Protein AF-A0A920PM33-F1 (afdb_monomer_lite)

Radius of gyration: 23.69 Å; chains: 1; bounding box: 38×42×67 Å

Structure (mmCIF, N/CA/C/O backbone):
data_AF-A0A920PM33-F1
#
_entry.id   AF-A0A920PM33-F1
#
loop_
_atom_site.group_PDB
_atom_site.id
_atom_site.type_symbol
_atom_site.label_atom_id
_atom_site.label_alt_id
_atom_site.label_comp_id
_atom_site.label_asym_id
_atom_site.label_entity_id
_atom_site.label_seq_id
_atom_site.pdbx_PDB_ins_code
_atom_site.Cartn_x
_atom_site.Cartn_y
_atom_site.Cartn_z
_atom_site.occupancy
_atom_site.B_iso_or_equiv
_atom_site.auth_seq_id
_atom_site.auth_comp_id
_atom_site.auth_asym_id
_atom_site.auth_atom_id
_atom_site.pdbx_PDB_model_num
ATOM 1 N N . MET A 1 1 ? -5.715 3.031 -33.340 1.00 56.06 1 MET A N 1
ATOM 2 C CA . MET A 1 1 ? -5.256 2.177 -32.230 1.00 56.06 1 MET A CA 1
ATOM 3 C C . MET A 1 1 ? -4.266 1.194 -32.818 1.00 56.06 1 MET A C 1
ATOM 5 O O . MET A 1 1 ? -4.670 0.402 -33.660 1.00 56.06 1 MET A O 1
ATOM 9 N N . SER A 1 2 ? -2.987 1.316 -32.489 1.00 80.19 2 SER A N 1
ATOM 10 C CA . SER A 1 2 ? -1.949 0.372 -32.913 1.00 80.19 2 SER A CA 1
ATOM 11 C C . SER A 1 2 ? -1.400 -0.334 -31.682 1.00 80.19 2 SER A C 1
ATOM 13 O O . SER A 1 2 ? -1.331 0.269 -30.614 1.00 80.19 2 SER A O 1
ATOM 15 N N . ILE A 1 3 ? -1.035 -1.600 -31.843 1.00 89.31 3 ILE A N 1
ATOM 16 C CA . ILE A 1 3 ? -0.413 -2.426 -30.807 1.00 89.31 3 ILE A CA 1
ATOM 17 C C . ILE A 1 3 ? 0.945 -2.910 -31.309 1.00 89.31 3 ILE A C 1
ATOM 19 O O . ILE A 1 3 ? 1.155 -2.998 -32.521 1.00 89.31 3 ILE A O 1
ATOM 23 N N . LEU A 1 4 ? 1.851 -3.216 -30.385 1.00 91.19 4 LEU A N 1
ATOM 24 C CA . LEU A 1 4 ? 3.118 -3.854 -30.717 1.00 91.19 4 LEU A CA 1
ATOM 25 C C . LEU A 1 4 ? 2.872 -5.341 -30.994 1.00 91.19 4 LEU A C 1
ATOM 27 O O . LEU A 1 4 ? 2.429 -6.070 -30.105 1.00 91.19 4 LEU A O 1
ATOM 31 N N . ASP A 1 5 ? 3.144 -5.777 -32.222 1.00 92.31 5 ASP A N 1
ATOM 32 C CA . ASP A 1 5 ? 2.997 -7.180 -32.606 1.00 92.31 5 ASP A CA 1
ATOM 33 C C . ASP A 1 5 ? 4.015 -8.046 -31.848 1.00 92.31 5 ASP A C 1
ATOM 35 O O . ASP A 1 5 ? 5.209 -7.749 -31.840 1.00 92.31 5 ASP A O 1
ATOM 39 N N . GLY A 1 6 ? 3.532 -9.072 -31.143 1.00 92.56 6 GLY A N 1
ATOM 40 C CA . GLY A 1 6 ? 4.355 -9.926 -30.277 1.00 92.56 6 GLY A CA 1
ATOM 41 C C . GLY A 1 6 ? 4.840 -9.290 -28.961 1.00 92.56 6 GLY A C 1
ATOM 42 O O . GLY A 1 6 ? 5.553 -9.944 -28.200 1.00 92.56 6 GLY A O 1
ATOM 43 N N . GLY A 1 7 ? 4.439 -8.051 -28.655 1.00 93.88 7 GLY A N 1
ATOM 44 C CA . GLY A 1 7 ? 4.713 -7.399 -27.371 1.00 93.88 7 GLY A CA 1
ATOM 45 C C . GLY A 1 7 ? 6.203 -7.255 -27.028 1.00 93.88 7 GLY A C 1
ATOM 46 O O . GLY A 1 7 ? 7.066 -7.184 -27.904 1.00 93.88 7 GLY A O 1
ATOM 47 N N . ILE A 1 8 ? 6.506 -7.192 -25.727 1.00 93.12 8 ILE A N 1
ATOM 48 C CA . ILE A 1 8 ? 7.878 -6.967 -25.243 1.00 93.12 8 ILE A CA 1
ATOM 49 C C . ILE A 1 8 ? 8.815 -8.141 -25.560 1.00 93.12 8 ILE A C 1
ATOM 51 O O . ILE A 1 8 ? 10.008 -7.942 -25.764 1.00 93.12 8 ILE A O 1
ATOM 55 N N . GLU A 1 9 ? 8.283 -9.360 -25.678 1.00 94.69 9 GLU A N 1
ATOM 56 C CA . GLU A 1 9 ? 9.076 -10.542 -26.029 1.00 94.69 9 GLU A CA 1
ATOM 57 C C . GLU A 1 9 ? 9.636 -10.442 -27.453 1.00 94.69 9 GLU A C 1
ATOM 59 O O . GLU A 1 9 ? 10.819 -10.712 -27.668 1.00 94.69 9 GLU A O 1
ATOM 64 N N . ALA A 1 10 ? 8.826 -9.996 -28.421 1.00 95.31 10 ALA A N 1
ATOM 65 C CA . ALA A 1 10 ? 9.285 -9.776 -29.793 1.00 95.31 10 ALA A CA 1
ATOM 66 C C . ALA A 1 10 ? 10.309 -8.633 -29.888 1.00 95.31 10 ALA A C 1
ATOM 68 O O . ALA A 1 10 ? 11.265 -8.729 -30.657 1.00 95.31 10 ALA A O 1
ATOM 69 N N . TRP A 1 11 ? 10.148 -7.585 -29.075 1.00 95.00 11 TRP A N 1
ATOM 70 C CA . TRP A 1 11 ? 11.105 -6.479 -28.974 1.00 95.00 11 TRP A CA 1
ATOM 71 C C . TRP A 1 11 ? 12.484 -6.954 -28.498 1.00 95.00 11 TRP A C 1
ATOM 73 O O . TRP A 1 11 ? 13.497 -6.676 -29.141 1.00 95.00 11 TRP A O 1
ATOM 83 N N . ILE A 1 12 ? 12.511 -7.745 -27.422 1.00 95.31 12 ILE A N 1
ATOM 84 C CA . ILE A 1 12 ? 13.738 -8.353 -26.890 1.00 95.31 12 ILE A CA 1
ATOM 85 C C . ILE A 1 12 ? 14.341 -9.324 -27.910 1.00 95.31 12 ILE A C 1
ATOM 87 O O . ILE A 1 12 ? 15.545 -9.299 -28.156 1.00 95.31 12 ILE A O 1
ATOM 91 N N . GLY A 1 13 ? 13.513 -10.157 -28.547 1.00 95.06 13 GLY A N 1
ATOM 92 C CA . GLY A 1 13 ? 13.954 -11.105 -29.574 1.00 95.06 13 GLY A CA 1
ATOM 93 C C . GLY A 1 13 ? 14.571 -10.436 -30.807 1.00 95.06 13 GLY A C 1
ATOM 94 O O . GLY A 1 13 ? 15.442 -11.022 -31.448 1.00 95.06 13 GLY A O 1
ATOM 95 N N . ALA A 1 14 ? 14.167 -9.202 -31.113 1.00 95.44 14 ALA A N 1
ATOM 96 C CA . ALA A 1 14 ? 14.750 -8.380 -32.171 1.00 95.44 14 ALA A CA 1
ATOM 97 C C . ALA A 1 14 ? 16.069 -7.688 -31.765 1.00 95.44 14 ALA A C 1
ATOM 99 O O . ALA A 1 14 ? 16.718 -7.080 -32.617 1.00 95.44 14 ALA A O 1
ATOM 100 N N . GLY A 1 15 ? 16.494 -7.811 -30.502 1.00 95.44 15 GLY A N 1
ATOM 101 C CA . GLY A 1 15 ? 17.758 -7.268 -29.999 1.00 95.44 15 GLY A CA 1
ATOM 102 C C . GLY A 1 15 ? 17.719 -5.776 -29.674 1.00 95.44 15 GLY A C 1
ATOM 103 O O . GLY A 1 15 ? 18.769 -5.140 -29.658 1.00 95.44 15 GLY A O 1
ATOM 104 N N . TYR A 1 16 ? 16.531 -5.211 -29.455 1.00 94.38 16 TYR A N 1
ATOM 105 C CA . TYR A 1 16 ? 16.389 -3.823 -29.030 1.00 94.38 16 TYR A CA 1
ATOM 106 C C . TYR A 1 16 ? 16.656 -3.655 -27.530 1.00 94.38 16 TYR A C 1
ATOM 108 O O . TYR A 1 16 ? 16.435 -4.571 -26.736 1.00 94.38 16 TYR A O 1
ATOM 116 N N . ASP A 1 17 ? 17.101 -2.457 -27.152 1.00 92.88 17 ASP A N 1
ATOM 117 C CA . ASP A 1 17 ? 17.435 -2.130 -25.768 1.00 92.88 17 ASP A CA 1
ATOM 118 C C . ASP A 1 17 ? 16.188 -2.049 -24.873 1.00 92.88 17 ASP A C 1
ATOM 120 O O . ASP A 1 17 ? 15.080 -1.723 -25.319 1.00 92.88 17 ASP A O 1
ATOM 124 N N . LEU A 1 18 ? 16.403 -2.338 -23.588 1.00 90.25 18 LEU A N 1
ATOM 125 C CA . LEU A 1 18 ? 15.445 -2.138 -22.508 1.00 90.25 18 LEU A CA 1
ATOM 126 C C . LEU A 1 18 ? 16.021 -1.163 -21.487 1.00 90.25 18 LEU A C 1
ATOM 128 O O . LEU A 1 18 ? 17.207 -1.214 -21.162 1.00 90.25 18 LEU A O 1
ATOM 132 N N . GLU A 1 19 ? 15.147 -0.337 -20.929 1.00 86.38 19 GLU A N 1
ATOM 133 C CA . GLU A 1 19 ? 15.434 0.451 -19.738 1.00 86.38 19 GLU A CA 1
ATOM 134 C C . GLU A 1 19 ? 14.913 -0.283 -18.495 1.00 86.38 19 GLU A C 1
ATOM 136 O O . GLU A 1 19 ? 13.978 -1.082 -18.569 1.00 86.38 19 GLU A O 1
ATOM 141 N N . SER A 1 20 ? 15.570 -0.092 -17.354 1.00 82.75 20 SER A N 1
ATOM 142 C CA . SER A 1 20 ? 15.233 -0.756 -16.092 1.00 82.75 20 SER A CA 1
ATOM 143 C C . SER A 1 20 ? 15.207 0.250 -14.954 1.00 82.75 20 SER A C 1
ATOM 145 O O . SER A 1 20 ? 16.013 1.176 -14.928 1.00 82.75 20 SER A O 1
ATOM 147 N N . GLY A 1 21 ? 14.350 -0.011 -13.971 1.00 74.44 21 GLY A N 1
ATOM 148 C CA . GLY A 1 21 ? 14.128 0.874 -12.832 1.00 74.44 21 GLY A CA 1
ATOM 149 C C . GLY A 1 21 ? 12.873 1.722 -13.003 1.00 74.44 21 GLY A C 1
ATOM 150 O O . GLY A 1 21 ? 12.279 1.771 -14.079 1.00 74.44 21 GLY A O 1
ATOM 151 N N . ASP A 1 22 ? 12.472 2.360 -11.909 1.00 70.31 22 ASP A N 1
ATOM 152 C CA . ASP A 1 22 ? 11.318 3.249 -11.894 1.00 70.31 22 ASP A CA 1
ATOM 153 C C . ASP A 1 22 ? 11.730 4.595 -12.503 1.00 70.31 22 ASP A C 1
ATOM 155 O O . ASP A 1 22 ? 12.374 5.416 -11.845 1.00 70.31 22 ASP A O 1
ATOM 159 N N . ASP A 1 23 ? 11.406 4.811 -13.779 1.00 70.19 23 ASP A N 1
ATOM 160 C CA . ASP A 1 23 ? 11.530 6.128 -14.403 1.00 70.19 23 ASP A CA 1
ATOM 161 C C . ASP A 1 23 ? 10.245 6.932 -14.138 1.00 70.19 23 ASP A C 1
ATOM 163 O O . ASP A 1 23 ? 9.188 6.594 -14.677 1.00 70.19 23 ASP A O 1
ATOM 167 N N . PRO A 1 24 ? 10.303 8.024 -13.353 1.00 62.53 24 PRO A N 1
ATOM 168 C CA . PRO A 1 24 ? 9.144 8.879 -13.102 1.00 62.53 24 PRO A CA 1
ATOM 169 C C . PRO A 1 24 ? 8.606 9.569 -14.369 1.00 62.53 24 PRO A C 1
ATOM 171 O O . PRO A 1 24 ? 7.535 10.172 -14.322 1.00 62.53 24 PRO A O 1
ATOM 174 N N . ASN A 1 25 ? 9.325 9.504 -15.496 1.00 68.38 25 ASN A N 1
ATOM 175 C CA . ASN A 1 25 ? 8.881 9.996 -16.800 1.00 68.38 25 ASN A CA 1
ATOM 176 C C . ASN A 1 25 ? 8.284 8.894 -17.696 1.00 68.38 25 ASN A C 1
ATOM 178 O O . ASN A 1 25 ? 7.692 9.225 -18.727 1.00 68.38 25 ASN A O 1
ATOM 182 N N . ALA A 1 26 ? 8.400 7.613 -17.323 1.00 67.88 26 ALA A N 1
ATOM 183 C CA . ALA A 1 26 ? 7.900 6.482 -18.110 1.00 67.88 26 ALA A CA 1
ATOM 184 C C . ALA A 1 26 ? 6.392 6.219 -17.929 1.00 67.88 26 ALA A C 1
ATOM 186 O O . ALA A 1 26 ? 5.824 5.383 -18.635 1.00 67.88 26 ALA A O 1
ATOM 187 N N . GLY A 1 27 ? 5.723 6.949 -17.033 1.00 65.38 27 GLY A N 1
ATOM 188 C CA . GLY A 1 27 ? 4.282 6.858 -16.812 1.00 65.38 27 GLY A CA 1
ATOM 189 C C . GLY A 1 27 ? 3.877 7.193 -15.380 1.00 65.38 27 GLY A C 1
ATOM 190 O O . GLY A 1 27 ? 4.696 7.632 -14.575 1.00 65.38 27 GLY A O 1
ATOM 191 N N . GLU A 1 28 ? 2.594 6.996 -15.072 1.00 59.66 28 GLU A N 1
ATOM 192 C CA . GLU A 1 28 ? 2.116 7.037 -13.688 1.00 59.66 28 GLU A CA 1
ATOM 193 C C . GLU A 1 28 ? 2.772 5.913 -12.878 1.00 59.66 28 GLU A C 1
ATOM 195 O O . GLU A 1 28 ? 2.945 4.793 -13.362 1.00 59.66 28 GLU A O 1
ATOM 200 N N . LEU A 1 29 ? 3.146 6.236 -11.637 1.00 63.34 29 LEU A N 1
ATOM 201 C CA . LEU A 1 29 ? 3.628 5.257 -10.668 1.00 63.34 29 LEU A CA 1
ATOM 202 C C . LEU A 1 29 ? 2.589 4.138 -10.499 1.00 63.34 29 LEU A C 1
ATOM 204 O O . LEU A 1 29 ? 1.391 4.374 -10.635 1.00 63.34 29 LEU A O 1
ATOM 208 N N . SER A 1 30 ? 3.051 2.928 -10.187 1.00 67.25 30 SER A N 1
ATOM 209 C CA . SER A 1 30 ? 2.212 1.731 -10.069 1.00 67.25 30 SER A CA 1
ATOM 210 C C . SER A 1 30 ? 1.094 1.911 -9.029 1.00 67.25 30 SER A C 1
ATOM 212 O O . SER A 1 30 ? 1.312 1.728 -7.830 1.00 67.25 30 SER A O 1
ATOM 214 N N . GLU A 1 31 ? -0.117 2.259 -9.467 1.00 73.06 31 GLU A N 1
ATOM 215 C CA . GLU A 1 31 ? -1.309 2.306 -8.603 1.00 73.06 31 GLU A CA 1
ATOM 216 C C . GLU A 1 31 ? -1.861 0.904 -8.296 1.00 73.06 31 GLU A C 1
ATOM 218 O O . GLU A 1 31 ? -2.683 0.714 -7.398 1.00 73.06 31 GLU A O 1
ATOM 223 N N . ASP A 1 32 ? -1.397 -0.098 -9.038 1.00 78.62 32 ASP A N 1
ATOM 224 C CA . ASP A 1 32 ? -1.734 -1.509 -8.894 1.00 78.62 32 ASP A CA 1
ATOM 225 C C . ASP A 1 32 ? -0.889 -2.229 -7.830 1.00 78.62 32 ASP A C 1
ATOM 227 O O . ASP A 1 32 ? -1.165 -3.387 -7.500 1.00 78.62 32 ASP A O 1
ATOM 231 N N . VAL A 1 33 ? 0.100 -1.546 -7.241 1.00 79.81 33 VAL A N 1
ATOM 232 C CA . VAL A 1 33 ? 0.964 -2.089 -6.188 1.00 79.81 33 VAL A CA 1
ATOM 233 C C . VAL A 1 33 ? 0.760 -1.335 -4.878 1.00 79.81 33 VAL A C 1
ATOM 235 O O . VAL A 1 33 ? 1.099 -0.164 -4.734 1.00 79.81 33 VAL A O 1
ATOM 238 N N . TRP A 1 34 ? 0.277 -2.049 -3.858 1.00 79.25 34 TRP A N 1
ATOM 239 C CA . TRP A 1 34 ? 0.330 -1.566 -2.479 1.00 79.25 34 TRP A CA 1
ATOM 240 C C . TRP A 1 34 ? 1.648 -1.995 -1.828 1.00 79.25 34 TRP A C 1
ATOM 242 O O . TRP A 1 34 ? 1.817 -3.152 -1.429 1.00 79.25 34 TRP A O 1
ATOM 252 N N . TYR A 1 35 ? 2.595 -1.062 -1.730 1.00 75.81 35 TYR A N 1
ATOM 253 C CA . TYR A 1 35 ? 3.863 -1.293 -1.044 1.00 75.81 35 TYR A CA 1
ATOM 254 C C . TYR A 1 35 ? 3.644 -1.440 0.460 1.00 75.81 35 TYR A C 1
ATOM 256 O O . TYR A 1 35 ? 3.015 -0.595 1.103 1.00 75.81 35 TYR A O 1
ATOM 264 N N . LYS A 1 36 ? 4.222 -2.490 1.056 1.00 79.06 36 LYS A N 1
ATOM 265 C CA . LYS A 1 36 ? 4.242 -2.598 2.516 1.00 79.06 36 LYS A CA 1
ATOM 266 C C . LYS A 1 36 ? 5.090 -1.464 3.107 1.00 79.06 36 LYS A C 1
ATOM 268 O O . LYS A 1 36 ? 6.044 -1.027 2.465 1.00 79.06 36 LYS A O 1
ATOM 273 N N . PRO A 1 37 ? 4.827 -1.040 4.353 1.00 76.56 37 PRO A N 1
ATOM 274 C CA . PRO A 1 37 ? 5.522 0.089 4.980 1.00 76.56 37 PRO A CA 1
ATOM 275 C C . PRO A 1 37 ? 7.057 0.010 4.948 1.00 76.56 37 PRO A C 1
ATOM 277 O O . PRO A 1 37 ? 7.723 1.012 4.735 1.00 76.56 37 PRO A O 1
ATOM 280 N N . TYR A 1 38 ? 7.627 -1.188 5.089 1.00 74.88 38 TYR A N 1
ATOM 281 C CA . TYR A 1 38 ? 9.078 -1.426 5.048 1.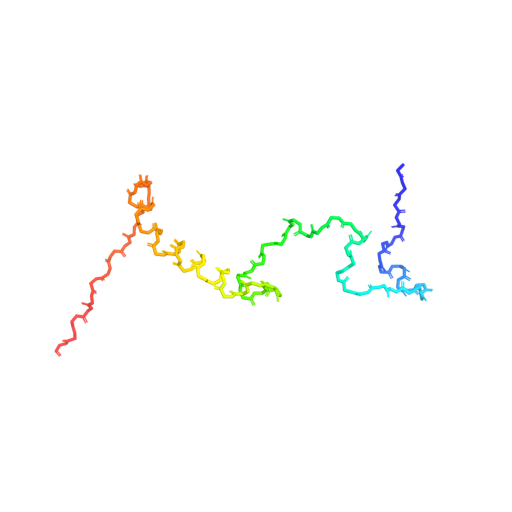00 74.88 38 TYR A CA 1
ATOM 282 C C . TYR A 1 38 ? 9.655 -1.640 3.639 1.00 74.88 38 TYR A C 1
ATOM 284 O O . TYR A 1 38 ? 10.853 -1.867 3.499 1.00 74.88 38 TYR A O 1
ATOM 292 N N . GLN A 1 39 ? 8.814 -1.645 2.603 1.00 77.44 39 GLN A N 1
ATOM 293 C CA . GLN A 1 39 ? 9.239 -1.681 1.200 1.00 77.44 39 GLN A CA 1
ATOM 294 C C . GLN A 1 39 ? 9.335 -0.277 0.595 1.00 77.44 39 GLN A C 1
ATOM 296 O O . GLN A 1 39 ? 9.828 -0.141 -0.520 1.00 77.44 39 GLN A O 1
ATOM 301 N N . GLN A 1 40 ? 8.865 0.750 1.312 1.00 71.44 40 GLN A N 1
ATOM 302 C CA . GLN A 1 40 ? 9.057 2.138 0.910 1.00 71.44 40 GLN A CA 1
ATOM 303 C C . GLN A 1 40 ? 10.534 2.517 1.055 1.00 71.44 40 GLN A C 1
ATOM 305 O O . GLN A 1 40 ? 11.211 2.079 1.984 1.00 71.44 40 GLN A O 1
ATOM 310 N N . THR A 1 41 ? 11.046 3.304 0.115 1.00 67.06 41 THR A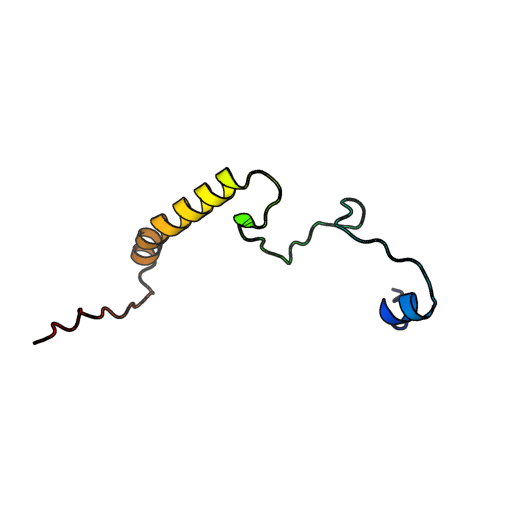 N 1
ATOM 311 C CA . THR A 1 41 ? 12.451 3.738 0.095 1.00 67.06 41 THR A CA 1
ATOM 312 C C . THR A 1 41 ? 12.692 4.983 0.944 1.00 67.06 41 THR A C 1
ATOM 314 O O . THR A 1 41 ? 13.799 5.170 1.440 1.00 67.06 41 THR A O 1
ATOM 317 N N . ASP A 1 42 ? 11.645 5.779 1.168 1.00 72.44 42 ASP A N 1
ATOM 318 C CA . ASP A 1 42 ? 11.661 6.999 1.970 1.00 72.44 42 ASP A CA 1
ATOM 319 C C . ASP A 1 42 ? 10.694 6.881 3.159 1.00 72.44 42 ASP A C 1
ATOM 321 O O . ASP A 1 42 ? 9.733 6.115 3.122 1.00 72.44 42 ASP A O 1
ATOM 325 N N . ALA A 1 43 ? 10.958 7.631 4.236 1.00 78.31 43 ALA A N 1
ATOM 326 C CA . ALA A 1 43 ? 10.093 7.729 5.423 1.00 78.31 43 ALA A CA 1
ATOM 327 C C . ALA A 1 43 ? 9.681 6.383 6.074 1.00 78.31 43 ALA A C 1
ATOM 329 O O . ALA A 1 43 ? 8.622 6.283 6.694 1.00 78.31 43 ALA A O 1
ATOM 330 N N . ILE A 1 44 ? 10.542 5.357 5.996 1.00 82.62 44 ILE A N 1
ATOM 331 C CA . ILE A 1 44 ? 10.286 3.997 6.516 1.00 82.62 44 ILE A CA 1
ATOM 332 C C . ILE A 1 44 ? 9.797 4.011 7.971 1.00 82.62 44 ILE A C 1
ATOM 334 O O . ILE A 1 44 ? 8.855 3.300 8.311 1.00 82.62 44 ILE A O 1
ATOM 338 N N . GLU A 1 45 ? 10.420 4.810 8.841 1.00 86.38 45 GLU A N 1
ATOM 339 C CA . GLU A 1 45 ? 10.050 4.876 10.260 1.00 86.38 45 GLU A CA 1
ATOM 340 C C . GLU A 1 45 ? 8.628 5.411 10.462 1.00 86.38 45 GLU A C 1
ATOM 342 O O . GLU A 1 45 ? 7.849 4.819 11.208 1.00 86.38 45 GLU A O 1
ATOM 347 N N . GLU A 1 46 ? 8.264 6.483 9.757 1.00 87.06 46 GLU A N 1
ATOM 348 C CA . GLU A 1 46 ? 6.925 7.071 9.816 1.00 87.06 46 GLU A CA 1
ATOM 349 C C . GLU A 1 46 ? 5.876 6.104 9.258 1.00 87.06 46 GLU A C 1
ATOM 351 O O . GLU A 1 46 ? 4.845 5.876 9.893 1.00 87.06 46 GLU A O 1
ATOM 356 N N . ALA A 1 47 ? 6.165 5.463 8.122 1.00 85.94 47 ALA A N 1
ATOM 357 C CA . ALA A 1 47 ? 5.289 4.460 7.525 1.00 85.94 47 ALA A CA 1
ATOM 358 C C . ALA A 1 47 ? 5.073 3.261 8.465 1.00 85.94 47 ALA A C 1
ATOM 360 O O . ALA A 1 47 ? 3.949 2.778 8.621 1.00 85.94 47 ALA A O 1
ATOM 361 N N . MET A 1 48 ? 6.135 2.796 9.129 1.00 87.94 48 MET A N 1
ATOM 362 C CA . MET A 1 48 ? 6.056 1.730 10.129 1.00 87.94 48 MET A CA 1
ATOM 363 C C . MET A 1 48 ? 5.235 2.156 11.347 1.00 87.94 48 MET A C 1
ATOM 365 O O . MET A 1 48 ? 4.394 1.386 11.814 1.00 87.94 48 MET A O 1
ATOM 369 N N . HIS A 1 49 ? 5.429 3.381 11.839 1.00 89.75 49 HIS A N 1
ATOM 370 C CA . HIS A 1 49 ? 4.630 3.933 12.931 1.00 89.75 49 HIS A CA 1
ATOM 371 C C . HIS A 1 49 ? 3.145 4.006 12.563 1.00 89.75 49 HIS A C 1
ATOM 373 O O . HIS A 1 49 ? 2.306 3.534 13.329 1.00 89.75 49 HIS A O 1
ATOM 379 N N . ALA A 1 50 ? 2.819 4.526 11.378 1.00 88.25 50 ALA A N 1
ATOM 380 C CA . ALA A 1 50 ? 1.447 4.611 10.887 1.00 88.25 50 ALA A CA 1
ATOM 381 C C . ALA A 1 50 ? 0.798 3.225 10.765 1.00 88.25 50 ALA A C 1
ATOM 383 O O . ALA A 1 50 ? -0.356 3.044 11.158 1.00 88.25 50 ALA A O 1
ATOM 384 N N . TYR A 1 51 ? 1.550 2.232 10.286 1.00 88.56 51 TYR A N 1
ATOM 385 C CA . TYR A 1 51 ? 1.083 0.852 10.191 1.00 88.56 51 TYR A CA 1
ATOM 386 C C . TYR A 1 51 ? 0.779 0.239 11.563 1.00 88.56 51 TYR A C 1
ATOM 388 O O . TYR A 1 51 ? -0.300 -0.317 11.755 1.00 88.56 51 TYR A O 1
ATOM 396 N N . LEU A 1 52 ? 1.674 0.399 12.541 1.00 91.31 52 LEU A N 1
ATOM 397 C CA . LEU A 1 52 ? 1.451 -0.093 13.905 1.00 91.31 52 LEU A CA 1
ATOM 398 C C . LEU A 1 52 ? 0.274 0.616 14.584 1.00 91.31 52 LEU A C 1
ATOM 400 O O . LEU A 1 52 ? -0.540 -0.022 15.251 1.00 91.31 52 LEU A O 1
ATOM 404 N N . THR A 1 53 ? 0.155 1.932 14.402 1.00 93.00 53 THR A N 1
ATOM 405 C CA . THR A 1 53 ? -0.990 2.702 14.899 1.00 93.00 53 THR A CA 1
ATOM 406 C C . THR A 1 53 ? -2.296 2.192 14.297 1.00 93.00 53 THR A C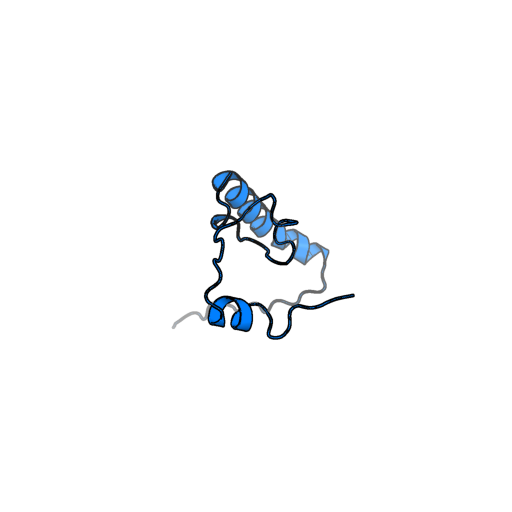 1
ATOM 408 O O . THR A 1 53 ? -3.271 2.010 15.029 1.00 93.00 53 THR A O 1
ATOM 411 N N . TRP A 1 54 ? -2.316 1.921 12.990 1.00 91.88 54 TRP A N 1
ATOM 412 C CA . TRP A 1 54 ? -3.469 1.320 12.330 1.00 91.88 54 TRP A CA 1
ATOM 413 C C . TRP A 1 54 ? -3.801 -0.057 12.916 1.00 91.88 54 TRP A C 1
ATOM 415 O O . TRP A 1 54 ? -4.956 -0.270 13.281 1.00 91.88 54 TRP A O 1
ATOM 425 N N . GLU A 1 55 ? -2.816 -0.949 13.087 1.00 92.25 55 GLU A N 1
ATOM 426 C CA . GLU A 1 55 ? -3.029 -2.299 13.634 1.00 92.25 55 GLU A CA 1
ATOM 427 C C . GLU A 1 55 ? -3.646 -2.276 15.038 1.00 92.25 55 GLU A C 1
ATOM 429 O O . GLU A 1 55 ? -4.588 -3.022 15.310 1.00 92.25 55 GLU A O 1
ATOM 434 N N . VAL A 1 56 ? -3.166 -1.402 15.928 1.00 92.44 56 VAL A N 1
ATOM 435 C CA . VAL A 1 56 ? -3.710 -1.281 17.292 1.00 92.44 56 VAL A CA 1
ATOM 436 C C . VAL A 1 56 ? -5.157 -0.781 17.270 1.00 92.44 56 VAL A C 1
ATOM 438 O O . VAL A 1 56 ? -5.998 -1.282 18.017 1.00 92.44 56 VAL A O 1
ATOM 441 N N . ALA A 1 57 ? -5.477 0.157 16.377 1.00 92.19 57 ALA A N 1
ATOM 442 C CA . ALA A 1 57 ? -6.824 0.703 16.236 1.00 92.19 57 ALA A CA 1
ATOM 443 C C . ALA A 1 57 ? -7.823 -0.268 15.573 1.00 92.19 57 ALA A C 1
ATOM 445 O O . ALA A 1 57 ? -9.021 0.027 15.533 1.00 92.19 57 ALA A O 1
ATOM 446 N N . LEU A 1 58 ? -7.379 -1.414 15.037 1.00 92.75 58 LEU A N 1
ATOM 447 C CA . LEU A 1 58 ? -8.276 -2.373 14.384 1.00 92.75 58 LEU A CA 1
ATOM 448 C C . LEU A 1 58 ? -9.287 -2.989 15.349 1.00 92.75 58 LEU A C 1
ATOM 450 O O . LEU A 1 58 ? -10.414 -3.251 14.939 1.00 92.75 58 LEU A O 1
ATOM 454 N N . VAL A 1 59 ? -8.919 -3.203 16.615 1.00 90.94 59 VAL A N 1
ATOM 455 C CA . VAL A 1 59 ? -9.818 -3.829 17.600 1.00 90.94 59 VAL A CA 1
ATOM 456 C C . VAL A 1 59 ? -11.086 -2.993 17.775 1.00 90.94 59 VAL A C 1
ATOM 458 O O . VAL A 1 59 ? -12.187 -3.501 17.570 1.00 90.94 59 VAL A O 1
ATOM 461 N N . GLU A 1 60 ? -10.934 -1.693 18.035 1.00 91.44 60 GLU A N 1
ATOM 462 C CA . GLU A 1 60 ? -12.060 -0.761 18.181 1.00 91.44 60 GLU A CA 1
ATOM 463 C C . GLU A 1 60 ? -12.888 -0.651 16.890 1.00 91.44 60 GLU A C 1
ATOM 465 O O . GLU A 1 60 ? -14.118 -0.564 16.925 1.00 91.44 60 GLU A O 1
ATOM 470 N N . GLN A 1 61 ? -12.235 -0.688 15.722 1.00 92.06 61 GLN A N 1
ATOM 471 C CA . GLN A 1 61 ? -12.928 -0.662 14.432 1.00 92.06 61 GLN A CA 1
ATOM 472 C C . GLN A 1 61 ? -13.785 -1.910 14.209 1.00 92.06 61 GLN A C 1
ATOM 474 O O . GLN A 1 61 ? -14.908 -1.787 13.716 1.00 92.06 61 GLN A O 1
ATOM 479 N N . ILE A 1 62 ? -13.280 -3.0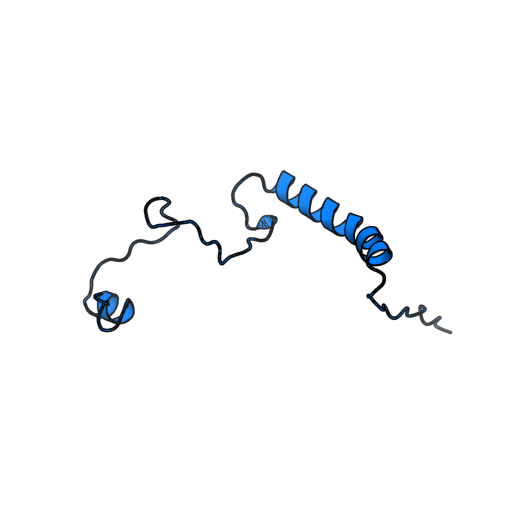87 14.581 1.00 91.88 62 ILE A N 1
ATOM 480 C CA . ILE A 1 62 ? -14.010 -4.350 14.455 1.00 91.88 62 ILE A CA 1
ATOM 481 C C . ILE A 1 62 ? -15.178 -4.406 15.446 1.00 91.88 62 ILE A C 1
ATOM 483 O O . ILE A 1 62 ? -16.270 -4.840 15.076 1.00 91.88 62 ILE A O 1
ATOM 487 N N . GLU A 1 63 ? -14.985 -3.930 16.678 1.00 89.94 63 GLU A N 1
ATOM 488 C CA . GLU A 1 63 ? -16.066 -3.811 17.663 1.00 89.94 63 GLU A CA 1
ATOM 489 C C . GLU A 1 63 ? -17.188 -2.892 17.163 1.00 89.94 63 GLU A C 1
ATOM 491 O O . GLU A 1 63 ? -18.366 -3.231 17.289 1.00 89.94 63 GLU A O 1
ATOM 496 N N . ARG A 1 64 ? -16.831 -1.761 16.541 1.00 91.75 64 ARG A N 1
ATOM 497 C CA . ARG A 1 64 ? -17.790 -0.829 15.933 1.00 91.75 64 ARG A CA 1
ATOM 498 C C . ARG A 1 64 ? -18.520 -1.427 14.728 1.00 91.75 64 ARG A C 1
ATOM 500 O O . ARG A 1 64 ? -19.705 -1.158 14.555 1.00 91.75 64 ARG A O 1
ATOM 507 N N . ASP A 1 65 ? -17.818 -2.172 13.878 1.00 93.94 65 ASP A N 1
ATOM 508 C CA . ASP A 1 65 ? -18.402 -2.839 12.709 1.00 93.94 65 ASP A CA 1
ATOM 509 C C . ASP A 1 65 ? -19.410 -3.926 13.122 1.00 93.94 65 ASP A C 1
ATOM 511 O O . ASP A 1 65 ? -20.505 -4.011 12.567 1.00 93.94 65 ASP A O 1
ATOM 515 N N . GLY A 1 66 ? -19.072 -4.735 14.131 1.00 89.56 66 GLY A N 1
ATOM 516 C CA . GLY A 1 66 ? -19.990 -5.692 14.755 1.00 89.56 66 GLY A CA 1
ATOM 517 C C . GLY A 1 66 ? -20.423 -6.870 13.868 1.00 89.56 66 GLY A C 1
ATOM 518 O O . GLY A 1 66 ? -21.221 -7.703 14.308 1.00 89.56 66 GLY A O 1
ATOM 519 N N . THR A 1 67 ? -19.913 -6.987 12.636 1.00 93.06 67 THR A N 1
ATOM 520 C CA . THR A 1 67 ? -20.251 -8.095 11.723 1.00 93.06 67 THR A CA 1
ATOM 521 C C . THR A 1 67 ? -19.292 -9.280 11.845 1.00 93.06 67 THR A C 1
ATOM 523 O O . THR A 1 67 ?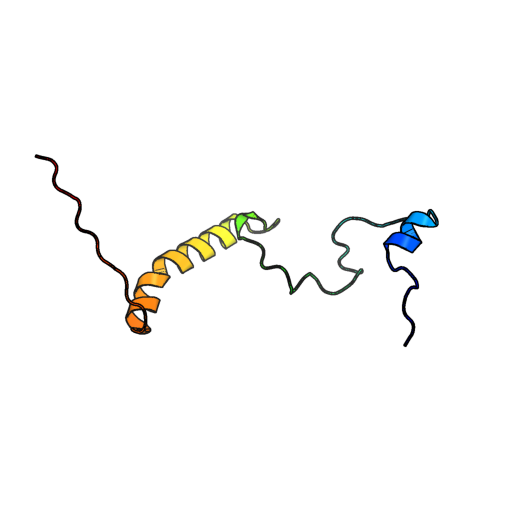 -19.619 -10.405 11.449 1.00 93.06 67 THR A O 1
ATOM 526 N N . THR A 1 68 ? -18.126 -9.058 12.454 1.00 89.25 68 THR A N 1
ATOM 527 C CA . THR A 1 68 ? -17.065 -10.060 12.589 1.00 89.25 68 THR A CA 1
ATOM 528 C C . THR A 1 68 ? -17.340 -11.026 13.747 1.00 89.25 68 THR A C 1
ATOM 530 O O . THR A 1 68 ? -17.735 -10.623 14.838 1.00 89.25 68 THR A O 1
ATOM 533 N N . ARG A 1 69 ? -17.109 -12.330 13.536 1.00 89.19 69 ARG A N 1
ATOM 534 C CA . ARG A 1 69 ? -17.298 -13.380 14.556 1.00 89.19 69 ARG A CA 1
ATOM 535 C C . ARG A 1 69 ? -15.999 -14.142 14.807 1.00 89.19 69 ARG A C 1
ATOM 537 O O . ARG A 1 69 ? -15.706 -15.118 14.115 1.00 89.19 69 ARG A O 1
ATOM 544 N N . PHE A 1 70 ? -15.228 -13.723 15.808 1.00 87.62 70 PHE A N 1
ATOM 545 C CA . PHE A 1 70 ? -14.023 -14.443 16.225 1.00 87.62 70 PHE A CA 1
ATOM 546 C C . PHE A 1 70 ? -14.358 -15.649 17.109 1.00 87.62 70 PHE A C 1
ATOM 548 O O . PHE A 1 70 ? -15.263 -15.609 17.941 1.00 87.62 70 PHE A O 1
ATOM 555 N N . ARG A 1 71 ? -13.609 -16.744 16.939 1.00 87.69 71 ARG A N 1
ATOM 556 C CA . ARG A 1 71 ? -13.665 -17.899 17.845 1.00 87.69 71 ARG A CA 1
ATOM 557 C C . ARG A 1 71 ? -12.652 -17.690 18.964 1.00 87.69 71 ARG A C 1
ATOM 559 O O . ARG A 1 71 ? -11.460 -17.597 18.688 1.00 87.69 71 ARG A O 1
ATOM 566 N N . HIS A 1 72 ? -13.120 -17.651 20.206 1.00 82.12 72 HIS A N 1
ATOM 567 C CA . HIS A 1 72 ? -12.246 -17.633 21.374 1.00 82.12 72 HIS A CA 1
ATOM 568 C C . HIS A 1 72 ? -11.864 -19.064 21.749 1.00 82.12 72 HIS A C 1
ATOM 570 O O . HIS A 1 72 ? -12.729 -19.915 21.950 1.00 82.12 72 HIS A O 1
ATOM 576 N N . PHE A 1 73 ? -10.564 -19.326 21.841 1.00 84.50 73 PHE A N 1
ATOM 577 C CA . PHE A 1 73 ? -10.036 -20.585 22.347 1.00 84.50 73 PHE A CA 1
ATOM 578 C C . PHE A 1 73 ? -9.496 -20.342 23.753 1.00 84.50 73 PHE A C 1
ATOM 580 O O . PHE A 1 73 ? -8.653 -19.467 23.947 1.00 84.50 73 PHE A O 1
ATOM 587 N N . HIS A 1 74 ? -9.979 -21.100 24.736 1.00 77.81 74 HIS A N 1
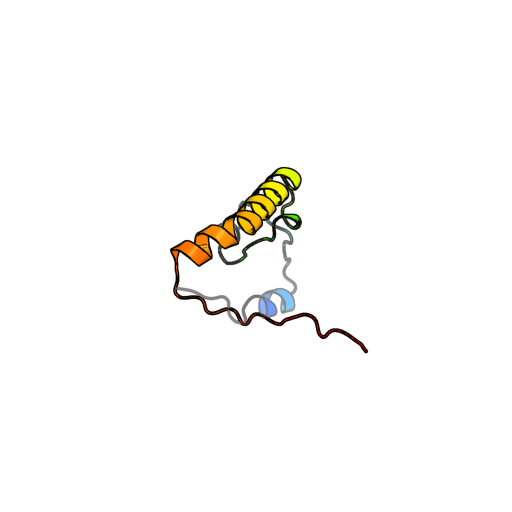ATOM 588 C CA . HIS A 1 74 ? -9.356 -21.100 26.056 1.00 77.81 74 HIS A CA 1
ATOM 589 C C . HIS A 1 74 ? -8.039 -21.883 26.003 1.00 77.81 74 HIS A C 1
ATOM 591 O O . HIS A 1 74 ? -7.979 -22.915 25.321 1.00 77.81 74 HIS A O 1
ATOM 597 N N . PRO A 1 75 ? -6.988 -21.433 26.714 1.00 79.56 75 PRO A N 1
ATOM 598 C CA . PRO A 1 75 ? -5.783 -22.228 26.878 1.00 79.56 75 PRO A CA 1
ATOM 599 C C . PRO A 1 75 ? -6.167 -23.582 27.473 1.00 79.56 75 PRO A C 1
ATOM 601 O O . PRO A 1 75 ? -6.894 -23.650 28.463 1.00 79.56 75 PRO A O 1
ATOM 604 N N . ARG A 1 76 ? -5.708 -24.670 26.855 1.00 74.94 76 ARG A N 1
ATOM 605 C CA . ARG A 1 76 ? -5.895 -26.004 27.417 1.00 74.94 76 ARG A CA 1
ATOM 606 C C . ARG A 1 76 ? -4.995 -26.101 28.646 1.00 74.94 76 ARG A C 1
ATOM 608 O O . ARG A 1 76 ? -3.780 -26.192 28.486 1.00 74.94 76 ARG A O 1
ATOM 615 N N . GLU A 1 77 ? -5.573 -26.054 29.842 1.00 66.50 77 GLU A N 1
ATOM 616 C CA . GLU A 1 77 ? -4.830 -26.369 31.061 1.00 66.50 77 GLU A CA 1
ATOM 617 C C . GLU A 1 77 ? -4.282 -27.798 30.921 1.00 66.50 77 GLU A C 1
ATOM 619 O O . GLU A 1 77 ? -5.023 -28.746 30.640 1.00 66.50 77 GLU A O 1
ATOM 624 N N . SER A 1 78 ? -2.956 -27.927 30.980 1.00 62.88 78 SER A N 1
ATOM 625 C CA . SER A 1 78 ? -2.304 -29.235 31.049 1.00 62.88 78 SER A CA 1
ATOM 626 C C . SER A 1 78 ? -2.452 -29.797 32.469 1.00 62.88 78 SER A C 1
ATOM 628 O O . SER A 1 78 ? -2.515 -28.996 33.401 1.00 62.88 78 SER A O 1
ATOM 630 N N . PRO A 1 79 ? -2.525 -31.135 32.623 1.00 65.25 79 PRO A N 1
ATOM 631 C CA . PRO A 1 79 ? -2.761 -31.795 33.909 1.00 65.25 79 PRO A CA 1
ATOM 632 C C . PRO A 1 79 ? -1.709 -31.485 34.975 1.00 65.25 79 PRO A C 1
ATOM 634 O O . PRO A 1 79 ? -0.528 -31.306 34.593 1.00 65.25 79 PRO A O 1
#

Sequence (79 aa):
MSILDGGIEAWIGAGYDLESGDDPNAGELSEDVWYKPYQQTDAIEEAMHAYLTWEVALVEQIERDGTTRFRHFHPRESP

pLDDT: mean 83.15, std 10.59, range [56.06, 95.44]

Secondary structure (DSSP, 8-state):
----TTHHHHHHHTT-----S--TTSSS--TT----GGG-SS-HHHHHHHHHHHHHHHHHHHHHH----PPP-------

Foldseek 3Di:
DDDDVVPPVVCVVVVHDDDDDDDPVVDDDPPVDDDQLCRDPPPSVVSVVVVVVVVVCVVVVCVVVVPDDDDDDDPDDDD